Protein AF-A0A6J1X3I6-F1 (afdb_monomer_lite)

Sequence (163 aa):
MDNLKTSLDQYNNQLSMVNEALTTVQDHTERESLVALQSELQQLIQLTQESIDTAVPKDNATDKTIQNNNEKNDLDDEYALFMQEMAKTGVYDVDNREKPECSKENNQNESDSSDIEDELATLLGMKCAVYHTHKWGGQPSLHNAMVSAVIPRQDDDQFKDLQ

Secondary structure (DSSP, 8-state):
-HHHHHHHHHHHHHHHHHHHHHHH---HHHHHHHHHHHHHHHHHHHHHHHHHHHHS-----------------HHHHHHHHHHHHHHHTTS--TT--S-----------S-TTSHHHHHHHHTTT-EEEEEE--TT----EEEEEE----PPPPTT---GGG-

Foldseek 3Di:
DVVLVVVLVVLVVVLVVLVVCLVVDPDPVVNVVSVVVNVVSVVVSVVSVVVVVVPDPPDDPDDDDDDDDDCPPVVVVVVVVVVVVCCVVVVDPPVPPDDDPPDPDDDDDDDPQVPVVVVVVVQAQPKDWDFDADPVGDDTDIDIDGHHDDDDDDPPPPVPVPD

pLDDT: mean 77.89, std 19.1, range [37.66, 97.81]

Structure (mmCIF, N/CA/C/O backbone):
data_AF-A0A6J1X3I6-F1
#
_entry.id   AF-A0A6J1X3I6-F1
#
loop_
_atom_site.group_PDB
_atom_site.id
_atom_site.type_symbol
_atom_site.label_atom_id
_atom_site.label_alt_id
_atom_site.label_comp_id
_atom_site.label_asym_id
_atom_site.label_entity_id
_atom_site.label_seq_id
_atom_site.pdbx_PDB_ins_code
_atom_site.Cartn_x
_atom_site.Cartn_y
_atom_site.Cartn_z
_atom_site.occupancy
_atom_site.B_iso_or_equiv
_atom_site.auth_seq_id
_atom_site.auth_comp_id
_atom_site.auth_asym_id
_atom_site.auth_atom_id
_atom_site.pdbx_PDB_model_num
ATOM 1 N N . MET A 1 1 ? 3.933 -13.967 14.947 1.00 62.91 1 MET A N 1
ATOM 2 C CA . MET A 1 1 ? 2.509 -14.365 14.899 1.00 62.91 1 MET A CA 1
ATOM 3 C C . MET A 1 1 ? 1.858 -14.298 16.273 1.00 62.91 1 MET A C 1
ATOM 5 O O . MET A 1 1 ? 0.885 -13.573 16.411 1.00 62.91 1 MET A O 1
ATOM 9 N N . ASP A 1 2 ? 2.408 -14.960 17.297 1.00 73.06 2 ASP A N 1
ATOM 10 C CA . ASP A 1 2 ? 1.793 -14.982 18.642 1.00 73.06 2 ASP A CA 1
ATOM 11 C C . ASP A 1 2 ? 1.712 -13.599 19.301 1.00 73.06 2 ASP A C 1
ATOM 13 O O . ASP A 1 2 ? 0.723 -13.266 19.949 1.00 73.06 2 ASP A O 1
ATOM 17 N N . ASN A 1 3 ? 2.716 -12.752 19.054 1.00 84.62 3 ASN A N 1
ATOM 18 C CA . ASN A 1 3 ? 2.718 -11.362 19.506 1.00 84.62 3 ASN A CA 1
ATOM 19 C C . ASN A 1 3 ? 1.542 -10.562 18.910 1.00 84.62 3 ASN A C 1
ATOM 21 O O . ASN A 1 3 ? 0.823 -9.903 19.647 1.00 84.62 3 ASN A O 1
ATOM 25 N N . LEU A 1 4 ? 1.273 -10.722 17.608 1.00 88.25 4 LEU A N 1
ATOM 26 C CA . LEU A 1 4 ? 0.219 -9.990 16.899 1.00 88.25 4 LEU A CA 1
ATOM 27 C C . LEU A 1 4 ? -1.188 -10.420 17.339 1.00 88.25 4 LEU A C 1
ATOM 29 O O . LEU A 1 4 ? -2.059 -9.577 17.520 1.00 88.25 4 LEU A O 1
ATOM 33 N N . LYS A 1 5 ? -1.391 -11.721 17.591 1.00 90.44 5 LYS A N 1
ATOM 34 C CA . LYS A 1 5 ? -2.637 -12.236 18.187 1.00 90.44 5 LYS A CA 1
ATOM 35 C C . LYS A 1 5 ? -2.854 -11.696 19.600 1.00 90.44 5 LYS A C 1
ATOM 37 O O . LYS A 1 5 ? -3.946 -11.256 19.928 1.00 90.44 5 LYS A O 1
ATOM 42 N N . THR A 1 6 ? -1.794 -11.656 20.407 1.00 92.38 6 THR A N 1
ATOM 43 C CA . THR A 1 6 ? -1.865 -11.108 21.769 1.00 92.38 6 THR A CA 1
ATOM 44 C C . THR A 1 6 ? -2.194 -9.611 21.744 1.00 92.38 6 THR A C 1
ATOM 46 O O . THR A 1 6 ? -2.998 -9.139 22.544 1.00 92.38 6 THR A O 1
ATOM 49 N N . SER A 1 7 ? -1.611 -8.855 20.808 1.00 92.88 7 SER A N 1
ATOM 50 C CA . SER A 1 7 ? -1.941 -7.443 20.589 1.00 92.88 7 SER A CA 1
ATOM 51 C C . SER A 1 7 ? -3.393 -7.251 20.149 1.00 92.88 7 SER A C 1
ATOM 53 O O . SER A 1 7 ? -4.061 -6.358 20.662 1.00 92.88 7 SER A O 1
ATOM 55 N N . LEU A 1 8 ? -3.913 -8.116 19.271 1.00 95.38 8 LEU A N 1
ATOM 56 C CA . LEU A 1 8 ? -5.315 -8.086 18.846 1.00 95.38 8 LEU A CA 1
ATOM 57 C C . LEU A 1 8 ? -6.271 -8.247 20.039 1.00 95.38 8 LEU A C 1
ATOM 59 O O . LEU A 1 8 ? -7.229 -7.484 20.173 1.00 95.38 8 LEU A O 1
ATOM 63 N N . ASP A 1 9 ? -5.990 -9.187 20.941 1.00 95.06 9 ASP A N 1
ATOM 64 C CA . ASP A 1 9 ? -6.787 -9.380 22.158 1.00 95.06 9 ASP A CA 1
ATOM 65 C C . ASP A 1 9 ? -6.729 -8.146 23.074 1.00 95.06 9 ASP A C 1
ATOM 67 O O . ASP A 1 9 ? -7.740 -7.724 23.640 1.00 95.06 9 ASP A O 1
ATOM 71 N N . GLN A 1 10 ? -5.558 -7.515 23.199 1.00 96.38 10 GLN A N 1
ATOM 72 C CA . GLN A 1 10 ? -5.399 -6.281 23.975 1.00 96.38 10 GLN A CA 1
ATOM 73 C C . GLN A 1 10 ? -6.211 -5.122 23.388 1.00 96.38 10 GLN A C 1
ATOM 75 O O . GLN A 1 10 ? -6.888 -4.424 24.144 1.00 96.38 10 GLN A O 1
ATOM 80 N N . TYR A 1 11 ? -6.195 -4.932 22.067 1.00 97.69 11 TYR A N 1
ATOM 81 C CA . TYR A 1 11 ? -6.972 -3.876 21.413 1.00 97.69 11 TYR A CA 1
ATOM 82 C C . TYR A 1 11 ? -8.479 -4.095 21.560 1.00 97.69 11 TYR A C 1
ATOM 84 O O . TYR A 1 11 ? -9.207 -3.146 21.844 1.00 97.69 11 TYR A O 1
ATOM 92 N N . ASN A 1 12 ? -8.952 -5.340 21.462 1.00 96.12 12 ASN A N 1
ATOM 93 C CA . ASN A 1 12 ? -10.359 -5.667 21.711 1.00 96.12 12 ASN A CA 1
ATOM 94 C C . ASN A 1 12 ? -10.779 -5.356 23.158 1.00 96.12 12 ASN A C 1
ATOM 96 O O . ASN A 1 12 ? -11.849 -4.789 23.386 1.00 96.12 12 ASN A O 1
ATOM 100 N N . ASN A 1 13 ? -9.921 -5.662 24.136 1.00 97.19 13 ASN A N 1
ATOM 101 C CA . ASN A 1 13 ? -10.171 -5.303 25.534 1.00 97.19 13 ASN A CA 1
ATOM 102 C C . ASN A 1 13 ? -10.220 -3.779 25.732 1.00 97.19 13 ASN A C 1
ATOM 104 O O . ASN A 1 13 ? -11.132 -3.274 26.387 1.00 97.19 13 ASN A O 1
ATOM 108 N N . GLN A 1 14 ? -9.288 -3.035 25.129 1.00 97.25 14 GLN A N 1
ATOM 109 C CA . GLN A 1 14 ? -9.288 -1.568 25.170 1.00 97.25 14 GLN A CA 1
ATOM 110 C C . GLN A 1 14 ? -10.553 -0.984 24.532 1.00 97.25 14 GLN A C 1
ATOM 112 O O . GLN A 1 14 ? -11.167 -0.088 25.107 1.00 97.25 14 GLN A O 1
ATOM 117 N N . LEU A 1 15 ? -10.999 -1.530 23.397 1.00 97.50 15 LEU A N 1
ATOM 118 C CA . LEU A 1 15 ? -12.240 -1.117 22.743 1.00 97.50 15 LEU A CA 1
ATOM 119 C C . LEU A 1 15 ? -13.458 -1.343 23.650 1.00 97.50 15 LEU A C 1
ATOM 121 O O . LEU A 1 15 ? -14.331 -0.479 23.732 1.00 97.50 15 LEU A O 1
ATOM 125 N N . SER A 1 16 ? -13.506 -2.465 24.375 1.00 96.75 16 SER A N 1
ATOM 126 C CA . SER A 1 16 ? -14.559 -2.720 25.366 1.00 96.75 16 SER A CA 1
ATOM 127 C C . SER A 1 16 ? -14.561 -1.673 26.482 1.00 96.75 16 SER A C 1
ATOM 129 O O . SER A 1 16 ? -15.624 -1.168 26.836 1.00 96.75 16 SER A O 1
ATOM 131 N N . MET A 1 17 ? -13.387 -1.307 27.005 1.00 96.19 17 MET A N 1
ATOM 132 C CA . MET A 1 17 ? -13.267 -0.271 28.039 1.00 96.19 17 MET A CA 1
ATOM 133 C C . MET A 1 17 ? -13.716 1.106 27.533 1.00 96.19 17 MET A C 1
ATOM 135 O O . MET A 1 17 ? -14.407 1.828 28.248 1.00 96.19 17 MET A O 1
ATOM 139 N N . VAL A 1 18 ? -13.369 1.469 26.294 1.00 96.75 18 VAL A N 1
ATOM 140 C CA . VAL A 1 18 ? -13.808 2.731 25.673 1.00 96.75 18 VAL A CA 1
ATOM 141 C C . VAL A 1 18 ? -15.324 2.749 25.482 1.00 96.75 18 VAL A C 1
ATOM 143 O O . VAL A 1 18 ? -15.967 3.754 25.781 1.00 96.75 18 VAL A O 1
ATOM 146 N N . ASN A 1 19 ? -15.915 1.633 25.049 1.00 95.50 19 ASN A N 1
ATOM 147 C CA . ASN A 1 19 ? -17.368 1.511 24.929 1.00 95.50 19 ASN A CA 1
ATOM 148 C C . ASN A 1 19 ? -18.065 1.685 26.284 1.00 95.50 19 ASN A C 1
ATOM 150 O O . ASN A 1 19 ? -19.081 2.369 26.356 1.00 95.50 19 ASN A O 1
ATOM 154 N N . GLU A 1 20 ? -17.516 1.114 27.358 1.00 95.94 20 GLU A N 1
ATOM 155 C CA . GLU A 1 20 ? -18.043 1.298 28.712 1.00 95.94 20 GLU A CA 1
ATOM 156 C C . GLU A 1 20 ? -17.922 2.760 29.172 1.00 95.94 20 GLU A C 1
ATOM 158 O O . GLU A 1 20 ? -18.901 3.344 29.645 1.00 95.94 20 GLU A O 1
ATOM 163 N N . ALA A 1 21 ? -16.769 3.399 28.952 1.00 95.19 21 ALA A N 1
ATOM 164 C CA . ALA A 1 21 ? -16.562 4.815 29.262 1.00 95.19 21 ALA A CA 1
ATOM 165 C C . ALA A 1 21 ? -17.550 5.727 28.509 1.00 95.19 21 ALA A C 1
ATOM 167 O O . ALA A 1 21 ? -18.129 6.639 29.097 1.00 95.19 21 ALA A O 1
ATOM 168 N N . LEU A 1 22 ? -17.843 5.427 27.239 1.00 94.69 22 LEU A N 1
ATOM 169 C CA . LEU A 1 22 ? -18.837 6.153 26.440 1.00 94.69 22 LEU A CA 1
ATOM 170 C C . LEU A 1 22 ? -20.262 6.077 27.011 1.00 94.69 22 LEU A C 1
ATOM 172 O O . LEU A 1 22 ? -21.069 6.964 26.728 1.00 94.69 22 LEU A O 1
ATOM 176 N N . THR A 1 23 ? -20.590 5.051 27.804 1.00 93.56 23 THR A N 1
ATOM 177 C CA . THR A 1 23 ? -21.905 4.959 28.467 1.00 93.56 23 THR A CA 1
ATOM 178 C C . THR A 1 23 ? -22.009 5.808 29.730 1.00 93.56 23 THR A C 1
ATOM 180 O O . THR A 1 23 ? -23.115 6.183 30.118 1.00 93.56 23 THR A O 1
ATOM 183 N N . THR A 1 24 ? -20.880 6.110 30.375 1.00 93.44 24 THR A N 1
ATOM 184 C CA . THR A 1 24 ? -20.838 6.811 31.668 1.00 93.44 24 THR A CA 1
ATOM 185 C C . THR A 1 24 ? -20.458 8.285 31.539 1.00 93.44 24 THR A C 1
ATOM 187 O O . THR A 1 24 ? -20.821 9.083 32.406 1.00 93.44 24 THR A O 1
ATOM 190 N N . VAL A 1 25 ? -19.777 8.665 30.454 1.00 93.62 25 VAL A N 1
ATOM 191 C CA . VAL A 1 25 ? -19.324 10.037 30.217 1.00 93.62 25 VAL A CA 1
ATOM 192 C C . VAL A 1 25 ? -20.500 10.993 29.984 1.00 93.62 25 VAL A C 1
ATOM 194 O O . VAL A 1 25 ? -21.409 10.731 29.192 1.00 93.62 25 VAL A O 1
ATOM 197 N N . GLN A 1 26 ? -20.483 12.127 30.684 1.00 91.06 26 GLN A N 1
ATOM 198 C CA . GLN A 1 26 ? -21.482 13.194 30.536 1.00 91.06 26 GLN A CA 1
ATOM 199 C C . GLN A 1 26 ? -20.932 14.408 29.783 1.00 91.06 26 GLN A C 1
ATOM 201 O O . GLN A 1 26 ? -21.714 15.154 29.193 1.00 91.06 26 GLN A O 1
ATOM 206 N N . ASP A 1 27 ? -19.609 14.604 29.787 1.00 95.25 27 ASP A N 1
ATOM 207 C CA . ASP A 1 27 ? -18.975 15.698 29.058 1.00 95.25 27 ASP A CA 1
ATOM 208 C C . ASP A 1 27 ? -18.978 15.440 27.547 1.00 95.25 27 ASP A C 1
ATOM 210 O O . ASP A 1 27 ? -18.663 14.347 27.071 1.00 95.25 27 ASP A O 1
ATOM 214 N N . HIS A 1 28 ? -19.346 16.465 26.780 1.00 91.62 28 HIS A N 1
ATOM 215 C CA . HIS A 1 28 ? -19.488 16.348 25.333 1.00 91.62 28 HIS A CA 1
ATOM 216 C C . HIS A 1 28 ? -18.131 16.250 24.627 1.00 91.62 28 HIS A C 1
ATOM 218 O O . HIS A 1 28 ? -17.981 15.439 23.717 1.00 91.62 28 HIS A O 1
ATOM 224 N N .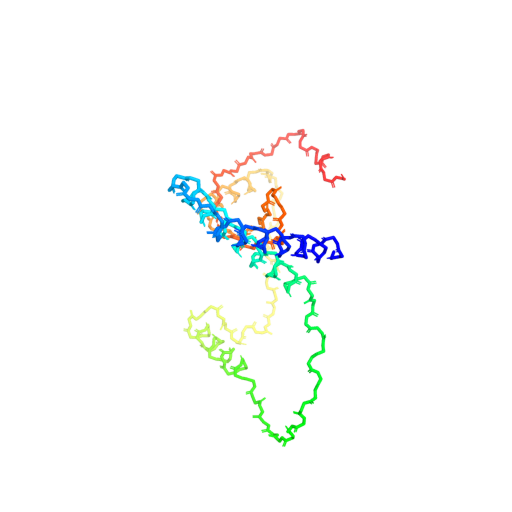 THR A 1 29 ? -17.141 17.018 25.082 1.00 93.31 29 THR A N 1
ATOM 225 C CA . THR A 1 29 ? -15.798 17.063 24.481 1.00 93.31 29 THR A CA 1
ATOM 226 C C . THR A 1 29 ? -15.044 15.758 24.729 1.00 93.31 29 THR A C 1
ATOM 228 O O . THR A 1 29 ? -14.425 15.188 23.826 1.00 93.31 29 THR A O 1
ATOM 231 N N . GLU A 1 30 ? -15.131 15.245 25.956 1.00 93.25 30 GLU A N 1
ATOM 232 C CA . GLU A 1 30 ? -14.592 13.938 26.321 1.00 93.25 30 GLU A CA 1
ATOM 233 C C . GLU A 1 30 ? -15.274 12.820 25.523 1.00 93.25 30 GLU A C 1
ATOM 235 O O . GLU A 1 30 ? -14.600 11.938 24.991 1.00 93.25 30 GLU A O 1
ATOM 240 N N . ARG A 1 31 ? -16.599 12.894 25.340 1.00 95.00 31 ARG A N 1
ATOM 241 C CA . ARG A 1 31 ? -17.337 11.939 24.507 1.00 95.00 31 ARG A CA 1
ATOM 242 C C . ARG A 1 31 ? -16.875 11.946 23.053 1.00 95.00 31 ARG A C 1
ATOM 244 O O . ARG A 1 31 ? -16.701 10.872 22.488 1.00 95.00 31 ARG A O 1
ATOM 251 N N . GLU A 1 32 ? -16.678 13.112 22.442 1.00 96.19 32 GLU A N 1
ATOM 252 C CA . GLU A 1 32 ? -16.155 13.207 21.070 1.00 96.19 32 GLU A CA 1
ATOM 253 C C . GLU A 1 32 ? -14.761 12.584 20.957 1.00 96.19 32 GLU A C 1
ATOM 255 O O . GLU A 1 32 ? -14.498 11.813 20.034 1.00 96.19 32 GLU A O 1
ATOM 260 N N . SER A 1 33 ? -13.904 12.842 21.946 1.00 95.81 33 SER A N 1
ATOM 261 C CA . SER A 1 33 ? -12.558 12.265 22.018 1.00 95.81 33 SER A CA 1
ATOM 262 C C . SER A 1 33 ? -12.603 10.736 22.141 1.00 95.81 33 SER A C 1
ATOM 264 O O . SER A 1 33 ? -11.852 10.033 21.468 1.00 95.81 33 SER A O 1
ATOM 266 N N . LEU A 1 34 ? -13.524 10.202 22.949 1.00 96.62 34 LEU A N 1
ATOM 267 C CA . LEU A 1 34 ? -13.735 8.760 23.096 1.00 96.62 34 LEU A CA 1
ATOM 268 C C . LEU A 1 34 ? -14.323 8.113 21.832 1.00 96.62 34 LEU A C 1
ATOM 270 O O . LEU A 1 34 ? -13.961 6.984 21.513 1.00 96.62 34 LEU A O 1
ATOM 274 N N . VAL A 1 35 ? -15.191 8.809 21.090 1.00 96.94 35 VAL A N 1
ATOM 275 C CA . VAL A 1 35 ? -15.702 8.333 19.790 1.00 96.94 35 VAL A CA 1
ATOM 276 C C . VAL A 1 35 ? -14.581 8.283 18.750 1.00 96.94 35 VAL A C 1
ATOM 278 O O . VAL A 1 35 ? -14.482 7.307 18.005 1.00 96.94 35 VAL A O 1
ATOM 281 N N . ALA A 1 36 ? -13.705 9.291 18.717 1.00 97.19 36 ALA A N 1
ATOM 282 C CA . ALA A 1 36 ? -12.526 9.269 17.853 1.00 97.19 36 ALA A CA 1
ATOM 283 C C . ALA A 1 36 ? -11.614 8.081 18.198 1.00 97.19 36 ALA A C 1
ATOM 285 O O . ALA A 1 36 ? -11.291 7.277 17.323 1.00 97.19 36 ALA A O 1
ATOM 286 N N . LEU A 1 37 ? -11.308 7.894 19.487 1.00 97.12 37 LEU A N 1
ATOM 287 C CA . LEU A 1 37 ? -10.503 6.771 19.970 1.00 97.12 37 LEU A CA 1
ATOM 288 C C . LEU A 1 37 ? -11.135 5.406 19.641 1.00 97.12 37 LEU A C 1
ATOM 290 O O . LEU A 1 37 ? -10.432 4.468 19.273 1.00 97.12 37 LEU A O 1
ATOM 294 N N . GLN A 1 38 ? -12.462 5.285 19.736 1.00 97.56 38 GLN A N 1
ATOM 295 C CA . GLN A 1 38 ? -13.197 4.080 19.344 1.00 97.56 38 GLN A CA 1
ATOM 296 C C . GLN A 1 38 ? -12.984 3.757 17.858 1.00 97.56 38 GLN A C 1
ATOM 298 O O . GLN A 1 38 ? -12.693 2.610 17.517 1.00 97.56 38 GLN A O 1
ATOM 303 N N . SER A 1 39 ? -13.106 4.760 16.982 1.00 97.69 39 SER A N 1
ATOM 304 C CA . SER A 1 39 ? -12.897 4.599 15.539 1.00 97.69 39 SER A CA 1
ATOM 305 C C . SER A 1 39 ? -11.454 4.203 15.216 1.00 97.69 39 SE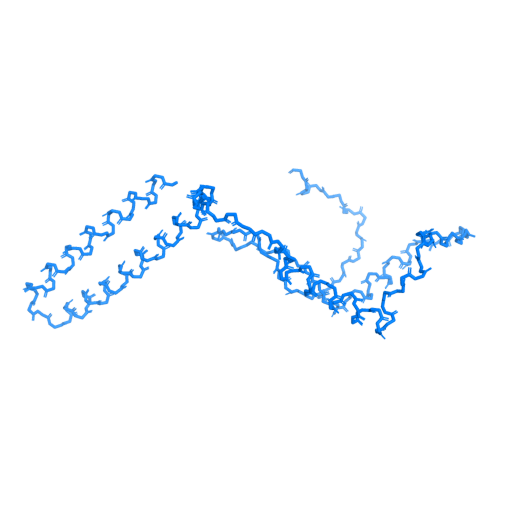R A C 1
ATOM 307 O O . SER A 1 39 ? -11.228 3.320 14.388 1.00 97.69 39 SER A O 1
ATOM 309 N N . GLU A 1 40 ? -10.477 4.828 15.874 1.00 97.81 40 GLU A N 1
ATOM 310 C CA . GLU A 1 40 ? -9.056 4.504 15.709 1.00 97.81 40 GLU A CA 1
ATOM 311 C C . GLU A 1 40 ? -8.754 3.063 16.146 1.00 97.81 40 GLU A C 1
ATOM 313 O O . GLU A 1 40 ? -8.093 2.319 15.420 1.00 97.81 40 GLU A O 1
ATOM 318 N N . LEU A 1 41 ? -9.295 2.628 17.291 1.00 97.81 41 LEU A N 1
ATOM 319 C CA . LEU A 1 41 ? -9.148 1.253 17.776 1.00 97.81 41 LEU A CA 1
ATOM 320 C C . LEU A 1 41 ? -9.791 0.234 16.830 1.00 97.81 41 LEU A C 1
ATOM 322 O O . LEU A 1 41 ? -9.194 -0.810 16.570 1.00 97.81 41 LEU A O 1
ATOM 326 N N . GLN A 1 42 ? -10.973 0.525 16.281 1.00 97.25 42 GLN A N 1
ATOM 327 C CA . GLN A 1 42 ? -11.623 -0.347 15.296 1.00 97.25 42 GLN A CA 1
ATOM 328 C C . GLN A 1 42 ? -10.774 -0.507 14.032 1.00 97.25 42 GLN A C 1
ATOM 330 O O . GLN A 1 42 ? -10.581 -1.629 13.558 1.00 97.25 42 GLN A O 1
ATOM 335 N N . GLN A 1 43 ? -10.219 0.593 13.520 1.00 97.25 43 GLN A N 1
ATOM 336 C CA . GLN A 1 43 ? -9.335 0.555 12.359 1.00 97.25 43 GLN A CA 1
ATOM 337 C C . GLN A 1 43 ? -8.050 -0.231 12.654 1.00 97.25 43 GLN A C 1
ATOM 339 O O . GLN A 1 43 ? -7.618 -1.044 11.836 1.00 97.25 43 GLN A O 1
ATOM 344 N N . LEU A 1 44 ? -7.456 -0.041 13.835 1.00 97.19 44 LEU A N 1
ATOM 345 C CA . LEU A 1 44 ? -6.255 -0.763 14.246 1.00 97.19 44 LEU A CA 1
ATOM 346 C C . LEU A 1 44 ? -6.502 -2.274 14.363 1.00 97.19 44 LEU A C 1
ATOM 348 O O . LEU A 1 44 ? -5.682 -3.067 13.895 1.00 97.19 44 LEU A O 1
ATOM 352 N N . ILE A 1 45 ? -7.636 -2.679 14.942 1.00 97.00 45 ILE A N 1
ATOM 353 C CA . ILE A 1 45 ? -8.052 -4.087 15.034 1.00 97.00 45 ILE A CA 1
ATOM 354 C C . ILE A 1 45 ? -8.189 -4.689 13.635 1.00 97.00 45 ILE A C 1
ATOM 356 O O . ILE A 1 45 ? -7.646 -5.765 13.385 1.00 97.00 45 ILE A O 1
ATOM 360 N N . GLN A 1 46 ? -8.851 -3.983 12.715 1.00 96.38 46 GLN A N 1
ATOM 361 C CA . GLN A 1 46 ? -9.017 -4.440 11.338 1.00 96.38 46 GLN A CA 1
ATOM 362 C C . GLN A 1 46 ? -7.664 -4.662 10.644 1.00 96.38 46 GLN A C 1
ATOM 364 O O . GLN A 1 46 ? -7.409 -5.750 10.133 1.00 96.38 46 GLN A O 1
ATOM 369 N N . LEU A 1 47 ? -6.768 -3.672 10.682 1.00 95.06 47 LEU A N 1
ATOM 370 C CA . LEU A 1 47 ? -5.440 -3.772 10.061 1.00 95.06 47 LEU A CA 1
ATOM 371 C C . LEU A 1 47 ? -4.599 -4.906 10.662 1.00 95.06 47 LEU A C 1
ATOM 373 O O . LEU A 1 47 ? -3.860 -5.601 9.959 1.00 95.06 47 LEU A O 1
ATOM 377 N N . THR A 1 48 ? -4.718 -5.107 11.974 1.00 94.00 48 THR A N 1
ATOM 378 C CA . THR A 1 48 ? -4.027 -6.185 12.687 1.00 94.00 48 THR A CA 1
ATOM 379 C C . THR A 1 48 ? -4.552 -7.553 12.247 1.00 94.00 48 THR A C 1
ATOM 381 O O . THR A 1 48 ? -3.755 -8.460 12.013 1.00 94.00 48 THR A O 1
ATOM 384 N N . GLN A 1 49 ? -5.869 -7.698 12.073 1.00 93.12 49 GLN A N 1
ATOM 385 C CA . GLN A 1 49 ? -6.487 -8.927 11.574 1.00 93.12 49 GLN A CA 1
ATOM 386 C C . GLN A 1 49 ? -6.047 -9.238 10.137 1.00 93.12 49 GLN A C 1
ATOM 388 O O . GLN A 1 49 ? -5.587 -10.344 9.866 1.00 93.12 49 GLN A O 1
ATOM 393 N N . GLU A 1 50 ? -6.089 -8.247 9.243 1.00 92.44 50 GLU A N 1
ATOM 394 C CA . GLU A 1 50 ? -5.627 -8.390 7.855 1.00 92.44 50 GLU A CA 1
ATOM 395 C C . GLU A 1 50 ? -4.143 -8.805 7.791 1.00 92.44 50 GLU A C 1
ATOM 397 O O . GLU A 1 50 ? -3.742 -9.652 6.986 1.00 92.44 50 GLU A O 1
ATOM 402 N N . SER A 1 51 ? -3.319 -8.269 8.695 1.00 90.19 51 SER A N 1
ATOM 403 C CA . SER A 1 51 ? -1.902 -8.633 8.818 1.00 90.19 51 SER A CA 1
ATOM 404 C C . SER A 1 51 ? -1.692 -10.076 9.299 1.00 90.19 51 SER A C 1
ATOM 406 O O . SER A 1 51 ? -0.724 -10.723 8.905 1.00 90.19 51 SER A O 1
ATOM 408 N N . ILE A 1 52 ? -2.582 -10.603 10.147 1.00 89.69 52 ILE A N 1
ATOM 409 C CA . ILE A 1 52 ? -2.548 -12.013 10.566 1.00 89.69 52 ILE A CA 1
ATOM 410 C C . ILE A 1 52 ? -2.976 -12.913 9.404 1.00 89.69 52 ILE A C 1
ATOM 412 O O . ILE A 1 52 ? -2.300 -13.903 9.126 1.00 89.69 52 ILE A O 1
ATOM 416 N N . ASP A 1 53 ? -4.063 -12.562 8.717 1.00 86.50 53 ASP A N 1
ATOM 417 C CA . ASP A 1 53 ? -4.653 -13.371 7.646 1.00 86.50 53 ASP A CA 1
ATOM 418 C C . ASP A 1 53 ? -3.716 -13.501 6.437 1.00 86.50 53 ASP A C 1
ATOM 420 O O . ASP A 1 53 ? -3.609 -14.572 5.842 1.00 86.50 53 ASP A O 1
ATOM 424 N N . THR A 1 54 ? -2.984 -12.437 6.102 1.00 84.56 54 THR A N 1
ATOM 425 C CA . THR A 1 54 ? -1.967 -12.452 5.033 1.00 84.56 54 THR A CA 1
ATOM 426 C C . THR A 1 54 ? -0.702 -13.224 5.412 1.00 84.56 54 THR A C 1
ATOM 428 O O . THR A 1 54 ? -0.003 -13.729 4.535 1.00 84.56 54 THR A O 1
ATOM 431 N N . ALA A 1 55 ? -0.407 -13.351 6.707 1.00 75.88 55 ALA A N 1
ATOM 432 C CA . ALA A 1 55 ? 0.760 -14.071 7.204 1.00 75.88 55 ALA A CA 1
ATOM 433 C C . ALA A 1 55 ? 0.525 -15.586 7.376 1.00 75.88 55 ALA A C 1
ATOM 435 O O . ALA A 1 55 ? 1.493 -16.324 7.576 1.00 75.88 55 ALA A O 1
ATOM 436 N N . VAL A 1 56 ? -0.723 -16.073 7.309 1.00 69.00 56 VAL A N 1
ATOM 437 C CA . VAL A 1 56 ? -1.029 -17.513 7.281 1.00 69.00 56 VAL A CA 1
ATOM 438 C C . VAL A 1 56 ? -1.065 -17.981 5.818 1.00 69.00 56 VAL A C 1
ATOM 440 O O . VAL A 1 56 ? -2.001 -17.630 5.098 1.00 69.00 56 VAL A O 1
ATOM 443 N N . PRO A 1 57 ? -0.093 -18.782 5.341 1.00 56.78 57 PRO A N 1
ATOM 444 C CA . PRO A 1 57 ? -0.189 -19.377 4.013 1.00 56.78 57 PRO A CA 1
ATOM 445 C C . PRO A 1 57 ? -1.438 -20.266 3.945 1.00 56.78 57 PRO A C 1
ATOM 447 O O . PRO A 1 57 ? -1.639 -21.135 4.795 1.00 56.78 57 PRO A O 1
ATOM 450 N N . LYS A 1 58 ? -2.294 -20.033 2.941 1.00 58.12 58 LYS A N 1
ATOM 451 C CA . LYS A 1 58 ? -3.445 -20.885 2.605 1.00 58.12 58 LYS A CA 1
ATOM 452 C C . LYS A 1 58 ? -2.968 -22.219 2.018 1.00 58.12 58 LYS A C 1
ATOM 454 O O . LYS A 1 58 ? -3.229 -22.515 0.860 1.00 58.12 58 LYS A O 1
ATOM 459 N N . ASP A 1 59 ? -2.308 -23.033 2.825 1.00 51.25 59 ASP A N 1
ATOM 460 C CA . ASP A 1 59 ? -2.241 -24.469 2.590 1.00 51.25 59 ASP A CA 1
ATOM 461 C C . ASP A 1 59 ? -3.378 -25.104 3.397 1.00 51.25 59 ASP A C 1
ATOM 463 O O . ASP A 1 59 ? -3.519 -24.822 4.587 1.00 51.25 59 ASP A O 1
ATOM 467 N N . ASN A 1 60 ? -4.175 -25.963 2.754 1.00 47.34 60 ASN A N 1
ATOM 468 C CA . ASN A 1 60 ? -5.377 -26.660 3.256 1.00 47.34 60 ASN A CA 1
ATOM 469 C C . ASN A 1 60 ? -6.737 -26.003 2.940 1.00 47.34 60 ASN A C 1
ATOM 471 O O . ASN A 1 60 ? -7.516 -25.667 3.829 1.00 47.34 60 ASN A O 1
ATOM 475 N N . ALA A 1 61 ? -7.090 -25.961 1.654 1.00 44.31 61 ALA A N 1
ATOM 476 C CA . ALA A 1 61 ? -8.463 -26.253 1.240 1.00 44.31 61 ALA A CA 1
ATOM 477 C C . ALA A 1 61 ? -8.483 -27.641 0.579 1.00 44.31 61 ALA A C 1
ATOM 479 O O . ALA A 1 61 ? -8.461 -27.774 -0.641 1.00 44.31 61 ALA A O 1
ATOM 480 N N . THR A 1 62 ? -8.452 -28.690 1.400 1.00 48.66 62 THR A N 1
ATOM 481 C CA . THR A 1 62 ? -8.724 -30.057 0.963 1.00 48.66 62 THR A CA 1
ATOM 482 C C . THR A 1 62 ? -10.231 -30.299 0.889 1.00 48.66 62 THR A C 1
ATOM 484 O O . THR A 1 62 ? -10.967 -30.115 1.853 1.00 48.66 62 THR A O 1
ATOM 487 N N . ASP A 1 63 ? -10.629 -30.783 -0.284 1.00 46.00 63 ASP A N 1
ATOM 488 C CA . ASP A 1 63 ? -11.656 -31.800 -0.498 1.00 46.00 63 ASP A CA 1
ATOM 489 C C . ASP A 1 63 ? -13.132 -31.404 -0.293 1.00 46.00 63 ASP A C 1
ATOM 491 O O . ASP A 1 63 ? -13.774 -31.673 0.724 1.00 46.00 63 ASP A O 1
ATOM 495 N N . LYS A 1 64 ? -13.725 -30.879 -1.371 1.00 44.78 64 LYS A N 1
ATOM 496 C CA . LYS A 1 64 ? -15.029 -31.385 -1.810 1.00 44.78 64 LYS A CA 1
ATOM 497 C C . LYS A 1 64 ? -14.940 -31.850 -3.252 1.00 44.78 64 LYS A C 1
ATOM 499 O O . LYS A 1 64 ? -15.016 -31.080 -4.201 1.00 44.78 64 LYS A O 1
ATOM 504 N N . THR A 1 65 ? -14.798 -33.159 -3.350 1.00 45.91 65 THR A N 1
ATOM 505 C CA . THR A 1 65 ? -15.066 -34.029 -4.483 1.00 45.91 65 THR A CA 1
ATOM 506 C C . THR A 1 65 ? -16.262 -33.559 -5.330 1.00 45.91 65 THR A C 1
ATOM 508 O O . THR A 1 65 ? -17.412 -33.739 -4.935 1.00 45.91 65 THR A O 1
ATOM 511 N N . ILE A 1 66 ? -16.004 -33.044 -6.534 1.00 43.62 66 ILE A N 1
ATOM 512 C CA . ILE A 1 66 ? -16.856 -33.291 -7.705 1.00 43.62 66 ILE A CA 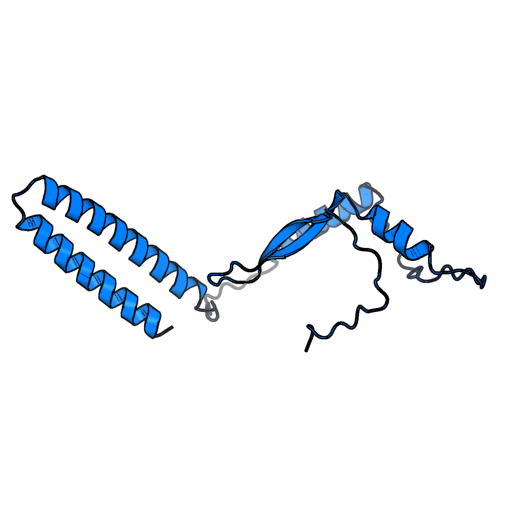1
ATOM 513 C C . ILE A 1 66 ? -15.924 -33.677 -8.852 1.00 43.62 66 ILE A C 1
ATOM 515 O O . ILE A 1 66 ? -15.256 -32.850 -9.462 1.00 43.62 66 ILE A O 1
ATOM 519 N N . GLN A 1 67 ? -15.871 -34.979 -9.121 1.00 47.38 67 GLN A N 1
ATOM 520 C CA . GLN A 1 67 ? -15.411 -35.497 -10.399 1.00 47.38 67 GLN A CA 1
ATOM 521 C C . GLN A 1 67 ? -16.369 -35.006 -11.490 1.00 47.38 67 GLN A C 1
ATOM 523 O O . GLN A 1 67 ? -17.562 -35.301 -11.415 1.00 47.38 67 GLN A O 1
ATOM 528 N N . ASN A 1 68 ? -15.861 -34.299 -12.501 1.00 37.66 68 ASN A N 1
ATOM 529 C CA . ASN A 1 68 ? -15.961 -34.710 -13.908 1.00 37.66 68 ASN A CA 1
ATOM 530 C C . ASN A 1 68 ? -15.428 -33.626 -14.862 1.00 37.66 68 ASN A C 1
ATOM 532 O O . ASN A 1 68 ? -16.049 -32.589 -15.036 1.00 37.66 68 ASN A O 1
ATOM 536 N N . ASN A 1 69 ? -14.356 -34.005 -15.563 1.00 44.78 69 ASN A N 1
ATOM 537 C CA . ASN A 1 69 ? -14.088 -33.778 -16.986 1.00 44.78 69 ASN A CA 1
ATOM 538 C C . ASN A 1 69 ? -13.963 -32.342 -17.530 1.00 44.78 69 ASN A C 1
ATOM 540 O O . ASN A 1 69 ? -14.945 -31.628 -17.691 1.00 44.78 69 ASN A O 1
ATOM 544 N N . ASN A 1 70 ? -12.761 -32.067 -18.054 1.00 46.28 70 ASN A N 1
ATOM 545 C CA . ASN A 1 70 ? -12.438 -31.013 -19.023 1.00 46.28 70 ASN A CA 1
ATOM 546 C C . ASN A 1 70 ? -12.549 -29.567 -18.527 1.00 46.28 70 ASN A C 1
ATOM 548 O O . ASN A 1 70 ? -13.135 -28.726 -19.204 1.00 46.28 70 ASN A O 1
ATOM 552 N N . GLU A 1 71 ? -11.864 -29.237 -17.439 1.00 53.12 71 GLU A N 1
ATOM 553 C CA . GLU A 1 71 ? -11.360 -27.871 -17.292 1.00 53.12 71 GLU A CA 1
ATOM 554 C C . GLU A 1 71 ? -10.137 -27.736 -18.209 1.00 53.12 71 GLU A C 1
ATOM 556 O O . GLU A 1 71 ? -8.998 -27.984 -17.822 1.00 53.12 71 GLU A O 1
ATOM 561 N N . LYS A 1 72 ? -10.386 -27.399 -19.482 1.00 56.78 72 LYS A N 1
ATOM 562 C CA . LYS A 1 72 ? -9.451 -26.507 -20.171 1.00 56.78 72 LYS A CA 1
ATOM 563 C C . LYS A 1 72 ? -9.403 -25.282 -19.278 1.00 56.78 72 LYS A C 1
ATOM 565 O O . LYS A 1 72 ? -10.441 -24.657 -19.083 1.00 56.78 72 LYS A O 1
ATOM 570 N N . ASN A 1 73 ? -8.270 -25.064 -18.623 1.00 63.44 73 ASN A N 1
ATOM 571 C CA . ASN A 1 73 ? -8.146 -23.972 -17.678 1.00 63.44 73 ASN A CA 1
ATOM 572 C C . ASN A 1 73 ? -8.507 -22.694 -18.438 1.00 63.44 73 ASN A C 1
ATOM 574 O O . ASN A 1 73 ? -7.965 -22.484 -19.520 1.00 63.44 73 ASN A O 1
ATOM 578 N N . ASP A 1 74 ? -9.381 -21.843 -17.903 1.00 69.50 74 ASP A N 1
ATOM 579 C CA . ASP A 1 74 ? -9.678 -20.535 -18.517 1.00 69.50 74 ASP A CA 1
ATOM 580 C C . ASP A 1 74 ? -8.374 -19.764 -18.835 1.00 69.50 74 ASP A C 1
ATOM 582 O O . ASP A 1 74 ? -8.272 -19.045 -19.826 1.00 69.50 74 ASP A O 1
ATOM 586 N N . LEU A 1 75 ? -7.321 -20.022 -18.048 1.00 73.69 75 LEU A N 1
ATOM 587 C CA . LEU A 1 75 ? -5.953 -19.552 -18.265 1.00 73.69 75 LEU A CA 1
ATOM 588 C C . LEU A 1 75 ? -5.295 -20.056 -19.560 1.00 73.69 75 LEU A C 1
ATOM 590 O O . LEU A 1 75 ? -4.556 -19.303 -20.189 1.00 73.69 75 LEU A O 1
ATOM 594 N N . ASP A 1 76 ? -5.531 -21.305 -19.963 1.00 83.38 76 ASP A N 1
ATOM 595 C CA . ASP A 1 76 ? -4.979 -21.868 -21.200 1.00 83.38 76 ASP A CA 1
ATOM 596 C C . ASP A 1 76 ? -5.629 -21.216 -22.432 1.00 83.38 76 ASP A C 1
ATOM 598 O O . ASP A 1 76 ? -4.952 -20.964 -23.433 1.00 83.38 76 ASP A O 1
ATOM 602 N N . ASP A 1 77 ? -6.922 -20.886 -22.343 1.00 82.62 77 ASP A N 1
ATOM 603 C CA . ASP A 1 77 ? -7.662 -20.198 -23.403 1.00 82.62 77 ASP A CA 1
ATOM 604 C C . ASP A 1 77 ? -7.251 -18.713 -23.507 1.00 82.62 77 ASP A C 1
ATOM 606 O O . ASP A 1 77 ? -7.026 -18.209 -24.614 1.00 82.62 77 ASP A O 1
ATOM 610 N N . GLU A 1 78 ? -7.060 -18.016 -22.379 1.00 84.38 78 GLU A N 1
ATOM 611 C CA . GLU A 1 78 ? -6.511 -16.649 -22.355 1.00 84.38 78 GLU A CA 1
ATOM 612 C C . GLU A 1 78 ? -5.071 -16.599 -22.885 1.00 84.38 78 GLU A C 1
ATOM 614 O O . GLU A 1 78 ? -4.724 -15.729 -23.693 1.00 84.38 78 GLU A O 1
ATOM 619 N N . TYR A 1 79 ? -4.236 -17.567 -22.492 1.00 85.81 79 TYR A N 1
ATOM 620 C CA . TYR A 1 79 ? -2.867 -17.693 -22.985 1.00 85.81 79 TYR A CA 1
ATOM 621 C C . TYR A 1 79 ? -2.833 -17.938 -24.498 1.00 85.81 79 TYR A C 1
ATOM 623 O O . TYR A 1 79 ? -2.036 -17.323 -25.211 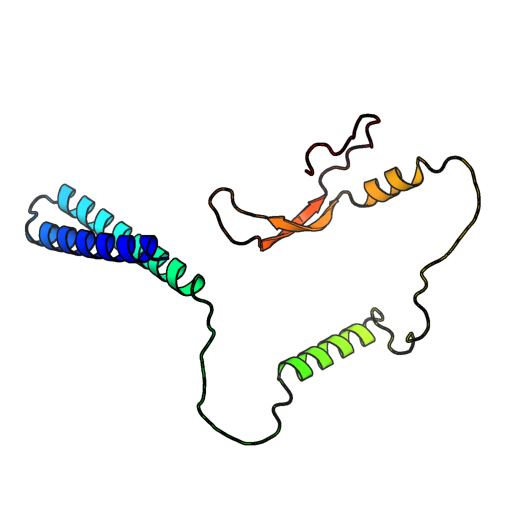1.00 85.81 79 TYR A O 1
ATOM 631 N N . ALA A 1 80 ? -3.729 -18.780 -25.020 1.00 88.19 80 ALA A N 1
ATOM 632 C CA . ALA A 1 80 ? -3.846 -19.012 -26.455 1.00 88.19 80 ALA A CA 1
ATOM 633 C C . ALA A 1 80 ? -4.238 -17.735 -27.219 1.00 88.19 80 ALA A C 1
ATOM 635 O O . ALA A 1 80 ? -3.654 -17.451 -28.271 1.00 88.19 80 ALA A O 1
ATOM 636 N N . LEU A 1 81 ? -5.171 -16.939 -26.683 1.00 87.38 81 LEU A N 1
ATOM 637 C CA . LEU A 1 81 ? -5.551 -15.648 -27.266 1.00 87.38 81 LEU A CA 1
ATOM 638 C C . LEU A 1 81 ? -4.370 -14.670 -27.303 1.00 87.38 81 LEU A C 1
ATOM 640 O O . LEU A 1 81 ? -4.116 -14.046 -28.336 1.00 87.38 81 LEU A O 1
ATOM 644 N N . PHE A 1 82 ? -3.622 -14.577 -26.203 1.00 86.62 82 PHE A N 1
ATOM 645 C CA . PHE A 1 82 ? -2.445 -13.718 -26.098 1.00 86.62 82 PHE A CA 1
ATOM 646 C C . PHE A 1 82 ? -1.361 -14.100 -27.114 1.00 86.62 82 PHE A C 1
ATOM 648 O O . PHE A 1 82 ? -0.858 -13.248 -27.850 1.00 86.62 82 PHE A O 1
ATOM 655 N N . MET A 1 83 ? -1.040 -15.394 -27.219 1.00 87.25 83 MET A N 1
ATOM 656 C CA . MET A 1 83 ? -0.061 -15.891 -28.190 1.00 87.25 83 MET A CA 1
ATOM 657 C C . MET A 1 83 ? -0.511 -15.642 -29.635 1.00 87.25 83 MET A C 1
ATOM 659 O O . MET A 1 83 ? 0.308 -15.318 -30.497 1.00 87.25 83 MET A O 1
ATOM 663 N N . GLN A 1 84 ? -1.815 -15.734 -29.907 1.00 85.56 84 GLN A N 1
ATOM 664 C CA . GLN A 1 84 ? -2.379 -15.422 -31.217 1.00 85.56 84 GLN A CA 1
ATOM 665 C C . GLN A 1 84 ? -2.244 -13.930 -31.569 1.00 85.56 84 GLN A C 1
ATOM 667 O O . GLN A 1 84 ? -1.968 -13.594 -32.722 1.00 85.56 84 GLN A O 1
ATOM 672 N N . GLU A 1 85 ? -2.458 -13.026 -30.614 1.00 83.44 85 GLU A N 1
ATOM 673 C CA . GLU A 1 85 ? -2.307 -11.583 -30.824 1.00 83.44 85 GLU A CA 1
ATOM 674 C C . GLU A 1 85 ? -0.837 -11.187 -31.022 1.00 83.44 85 GLU A C 1
ATOM 676 O O . GLU A 1 85 ? -0.513 -10.442 -31.951 1.00 83.44 85 GLU A O 1
ATOM 681 N N . MET A 1 86 ? 0.076 -11.778 -30.249 1.00 84.00 86 MET A N 1
ATOM 682 C CA . MET A 1 86 ? 1.521 -11.589 -30.420 1.00 84.00 86 MET A CA 1
ATOM 683 C C . MET A 1 86 ? 2.017 -12.050 -31.796 1.00 84.00 86 MET A C 1
ATOM 685 O O . MET A 1 86 ? 2.819 -11.353 -32.425 1.00 84.00 86 MET A O 1
ATOM 689 N N . ALA A 1 87 ? 1.487 -13.168 -32.302 1.00 83.25 87 ALA A N 1
ATOM 690 C CA . ALA A 1 87 ? 1.792 -13.650 -33.646 1.00 83.25 87 ALA A CA 1
ATOM 691 C C . ALA A 1 87 ? 1.276 -12.707 -34.745 1.00 83.25 87 ALA A C 1
ATOM 693 O O . ALA A 1 87 ? 1.990 -12.413 -35.700 1.00 83.25 87 ALA A O 1
ATOM 694 N N . LYS A 1 88 ? 0.063 -12.155 -34.595 1.00 80.62 88 LYS A N 1
ATOM 695 C CA . LYS A 1 88 ? -0.496 -11.169 -35.543 1.00 80.62 88 LYS A CA 1
ATOM 696 C C . LYS A 1 88 ? 0.294 -9.861 -35.581 1.00 80.62 88 LYS A C 1
ATOM 698 O O . LYS A 1 88 ? 0.342 -9.213 -36.622 1.00 80.62 88 LYS A O 1
ATOM 703 N N . THR A 1 89 ? 0.888 -9.475 -34.455 1.00 75.75 89 THR A N 1
ATOM 704 C CA . THR A 1 89 ? 1.652 -8.226 -34.320 1.00 75.75 89 THR A CA 1
ATOM 705 C C . THR A 1 89 ? 3.093 -8.371 -34.840 1.00 75.75 89 THR A C 1
ATOM 707 O O . THR A 1 89 ? 3.839 -7.397 -34.857 1.00 75.75 89 THR A O 1
ATOM 710 N N . GLY A 1 90 ? 3.499 -9.574 -35.274 1.00 70.00 90 GLY A N 1
ATOM 711 C CA . GLY A 1 90 ? 4.848 -9.857 -35.784 1.00 70.00 90 GLY A CA 1
ATOM 712 C C . GLY A 1 90 ? 5.942 -9.825 -34.713 1.00 70.00 90 GLY A C 1
ATOM 713 O O . GLY A 1 90 ? 7.123 -9.862 -35.039 1.00 70.00 90 GLY A O 1
ATOM 714 N N . VAL A 1 91 ? 5.558 -9.746 -33.435 1.00 67.38 91 VAL A N 1
ATOM 715 C CA . VAL A 1 91 ? 6.477 -9.759 -32.285 1.00 67.38 91 VAL A CA 1
ATOM 716 C C . VAL A 1 91 ? 6.931 -11.188 -31.975 1.00 67.38 91 VAL A C 1
ATOM 718 O O . VAL A 1 91 ? 8.025 -11.394 -31.457 1.00 67.38 91 VAL A O 1
ATOM 721 N N . TYR A 1 92 ? 6.102 -12.181 -32.309 1.00 64.38 92 TYR A N 1
ATOM 722 C CA . TYR A 1 92 ? 6.378 -13.592 -32.070 1.00 64.38 92 TYR A CA 1
ATOM 723 C C . TYR A 1 92 ? 6.091 -14.416 -33.328 1.00 64.38 92 TYR A C 1
ATOM 725 O O . TYR A 1 92 ? 4.937 -14.706 -33.629 1.00 64.38 92 TYR A O 1
ATOM 733 N N . ASP A 1 93 ? 7.135 -14.792 -34.066 1.00 67.00 93 ASP A N 1
ATOM 734 C CA . ASP A 1 93 ? 6.996 -15.638 -35.252 1.00 67.00 93 ASP A CA 1
ATOM 735 C C . ASP A 1 93 ? 7.241 -17.108 -34.882 1.00 67.00 93 ASP A C 1
ATOM 737 O O . ASP A 1 93 ? 8.326 -17.486 -34.433 1.00 67.00 93 ASP A O 1
ATOM 741 N N . VAL A 1 94 ? 6.211 -17.946 -35.022 1.00 61.34 94 VAL A N 1
ATOM 742 C CA . VAL A 1 94 ? 6.246 -19.364 -34.607 1.00 61.34 94 VAL A CA 1
ATOM 743 C C . VAL A 1 94 ? 7.159 -20.194 -35.520 1.00 61.34 94 VAL A C 1
ATOM 745 O O . VAL A 1 94 ? 7.675 -21.229 -35.092 1.00 61.34 94 VAL A O 1
ATOM 748 N N . ASP A 1 95 ? 7.423 -19.705 -36.735 1.00 57.44 95 ASP A N 1
ATOM 749 C CA . ASP A 1 95 ? 8.344 -20.321 -37.696 1.00 57.44 95 ASP A CA 1
ATOM 750 C C . ASP A 1 95 ? 9.827 -20.082 -37.360 1.00 57.44 95 ASP A C 1
ATOM 752 O O . ASP A 1 95 ? 10.700 -20.728 -37.935 1.00 57.44 95 ASP A O 1
ATOM 756 N N . ASN A 1 96 ? 10.142 -19.242 -36.366 1.00 49.97 96 ASN A N 1
ATOM 757 C CA . ASN A 1 96 ? 11.513 -18.993 -35.907 1.00 49.97 96 ASN A CA 1
ATOM 758 C C . ASN A 1 96 ? 11.927 -19.910 -34.740 1.00 49.97 96 ASN A C 1
ATOM 760 O O . ASN A 1 96 ? 12.613 -19.510 -33.799 1.00 49.97 96 ASN A O 1
ATOM 764 N N . ARG A 1 97 ? 11.518 -21.183 -34.789 1.00 54.50 97 ARG A N 1
ATOM 765 C CA . ARG A 1 97 ? 12.012 -22.231 -33.877 1.00 54.50 97 ARG A CA 1
ATOM 766 C C . ARG A 1 97 ? 13.347 -22.827 -34.323 1.00 54.50 97 ARG A C 1
ATOM 768 O O . ARG A 1 97 ? 13.609 -23.994 -34.054 1.00 54.50 97 ARG A O 1
ATOM 775 N N . GLU A 1 98 ? 14.223 -22.038 -34.936 1.00 49.34 98 GLU A N 1
ATOM 776 C CA . GLU A 1 98 ? 15.621 -22.417 -35.108 1.00 49.34 98 GLU A CA 1
ATOM 777 C C . GLU A 1 98 ? 16.550 -21.224 -34.868 1.00 49.34 98 GLU A C 1
ATOM 779 O O . GLU A 1 98 ? 16.592 -20.273 -35.636 1.00 49.34 98 GLU A O 1
ATOM 784 N N . LYS A 1 99 ? 17.367 -21.402 -33.822 1.00 43.84 99 LYS A N 1
ATOM 785 C CA . LYS A 1 99 ? 18.553 -20.648 -33.394 1.00 43.84 99 LYS A CA 1
ATOM 786 C C . LYS A 1 99 ? 18.310 -19.472 -32.440 1.00 43.84 99 LYS A C 1
ATOM 788 O O . LYS A 1 99 ? 17.686 -18.482 -32.808 1.00 43.84 99 LYS A O 1
ATOM 793 N N . PRO A 1 100 ? 18.907 -19.519 -31.233 1.00 44.88 100 PRO A N 1
ATOM 794 C CA . PRO A 1 100 ? 19.226 -18.288 -30.543 1.00 44.88 100 PRO A CA 1
ATOM 795 C C . PRO A 1 100 ? 20.332 -17.624 -31.370 1.00 44.88 100 PRO A C 1
ATOM 797 O O . PRO A 1 100 ? 21.469 -18.093 -31.356 1.00 44.88 100 PRO A O 1
ATOM 800 N N . GLU A 1 101 ? 20.030 -16.556 -32.108 1.00 44.31 101 GLU A N 1
ATOM 801 C CA . GLU A 1 101 ? 21.079 -15.632 -32.555 1.00 44.31 101 GLU A CA 1
ATOM 802 C C . GLU A 1 101 ? 21.563 -14.825 -31.344 1.00 44.31 101 GLU A C 1
ATOM 804 O O . GLU A 1 101 ? 21.320 -13.634 -31.188 1.00 44.31 101 GLU A O 1
ATOM 809 N N . CYS A 1 102 ? 22.248 -15.527 -30.447 1.00 45.16 102 CYS A N 1
ATOM 810 C CA . CYS A 1 102 ? 23.375 -14.966 -29.739 1.00 45.16 102 CYS A CA 1
ATOM 811 C C . CYS A 1 102 ? 24.569 -15.109 -30.692 1.00 45.16 102 CYS A C 1
ATOM 813 O O . CYS A 1 102 ? 24.742 -16.176 -31.286 1.00 45.16 102 CYS A O 1
ATOM 815 N N . SER A 1 103 ? 25.411 -14.079 -30.788 1.00 49.38 103 SER A N 1
ATOM 816 C CA . SER A 1 103 ? 26.654 -14.003 -31.586 1.00 49.38 103 SER A CA 1
ATOM 817 C C . SER A 1 103 ? 26.510 -13.427 -33.004 1.00 49.38 103 SER A C 1
ATOM 819 O O . SER A 1 103 ? 26.569 -14.137 -34.005 1.00 49.38 103 SER A O 1
ATOM 821 N N . LYS A 1 104 ? 26.490 -12.093 -33.100 1.00 44.47 104 LYS A N 1
ATOM 822 C CA . LYS A 1 104 ? 27.347 -11.427 -34.090 1.00 44.47 104 LYS A CA 1
ATOM 823 C C . LYS A 1 104 ? 28.656 -11.072 -33.395 1.00 44.47 104 LYS A C 1
ATOM 825 O O . LYS A 1 104 ? 28.809 -9.985 -32.856 1.00 44.47 104 LYS A O 1
ATOM 830 N N . GLU A 1 105 ? 29.578 -12.030 -33.387 1.00 47.81 105 GLU A N 1
ATOM 831 C CA . GLU A 1 105 ? 30.997 -11.728 -33.234 1.00 47.81 105 GLU A CA 1
ATOM 832 C C . GLU A 1 105 ? 31.410 -10.876 -34.434 1.00 47.81 105 GLU A C 1
ATOM 834 O O . GLU A 1 105 ? 31.425 -11.354 -35.569 1.00 47.81 105 GLU A O 1
ATOM 839 N N . ASN A 1 106 ? 31.756 -9.617 -34.187 1.00 40.34 106 ASN A N 1
ATOM 840 C CA . ASN A 1 106 ? 32.632 -8.889 -35.083 1.00 40.34 106 ASN A CA 1
ATOM 841 C C . ASN A 1 106 ? 33.913 -8.606 -34.303 1.00 40.34 106 ASN A C 1
ATOM 843 O O . ASN A 1 106 ? 33.980 -7.709 -33.472 1.00 40.34 106 ASN A O 1
ATOM 847 N N . ASN A 1 107 ? 34.914 -9.452 -34.535 1.00 47.25 107 ASN A N 1
ATOM 848 C CA . ASN A 1 107 ? 36.272 -9.237 -34.066 1.00 47.25 107 ASN A CA 1
ATOM 849 C C . ASN A 1 107 ? 36.832 -7.968 -34.717 1.00 47.25 107 ASN A C 1
ATOM 851 O O . ASN A 1 107 ? 37.143 -7.990 -35.909 1.00 47.25 107 ASN A O 1
ATOM 855 N N . GLN A 1 108 ? 37.049 -6.918 -33.930 1.00 41.50 108 GLN A N 1
ATOM 856 C CA . GLN A 1 108 ? 38.106 -5.944 -34.188 1.00 41.50 108 GLN A CA 1
ATOM 857 C C . GLN A 1 108 ? 38.561 -5.313 -32.869 1.00 41.50 108 GLN A C 1
ATOM 859 O O . GLN A 1 108 ? 37.873 -4.498 -32.272 1.00 41.50 108 GLN A O 1
ATOM 864 N N . ASN A 1 109 ? 39.740 -5.743 -32.418 1.00 48.28 109 ASN A N 1
ATOM 865 C CA . ASN A 1 109 ? 40.481 -5.123 -31.329 1.00 48.28 109 ASN A CA 1
ATOM 866 C C . ASN A 1 109 ? 40.742 -3.639 -31.634 1.00 48.28 109 ASN A C 1
ATOM 868 O O . ASN A 1 109 ? 41.326 -3.343 -32.676 1.00 48.28 109 ASN A O 1
ATOM 872 N N . GLU A 1 110 ? 40.379 -2.769 -30.689 1.00 45.38 110 GLU A N 1
ATOM 873 C CA . GLU A 1 110 ? 41.162 -1.667 -30.091 1.00 45.38 110 GLU A CA 1
ATOM 874 C C . GLU A 1 110 ? 40.262 -0.461 -29.750 1.00 45.38 110 GLU A C 1
ATOM 876 O O . GLU A 1 110 ? 39.731 0.202 -30.634 1.00 45.38 110 GLU A O 1
ATOM 881 N N . SER A 1 111 ? 40.190 -0.148 -28.444 1.00 47.00 111 SER A N 1
ATOM 882 C CA . SER A 1 111 ? 39.501 0.994 -27.801 1.00 47.00 111 SER A CA 1
ATOM 883 C C . SER A 1 111 ? 38.037 0.794 -27.356 1.00 47.00 111 SER A C 1
ATOM 885 O O . SER A 1 111 ? 37.206 1.684 -27.497 1.00 47.00 111 SER A O 1
ATOM 887 N N . ASP A 1 112 ? 37.753 -0.335 -26.711 1.00 51.56 112 ASP A N 1
ATOM 888 C CA . ASP A 1 112 ? 36.411 -0.788 -26.297 1.00 51.56 112 ASP A CA 1
ATOM 889 C C . ASP A 1 112 ? 35.873 -0.179 -24.976 1.00 51.56 112 ASP A C 1
ATOM 891 O O . ASP A 1 112 ? 35.092 -0.802 -24.258 1.00 51.56 112 ASP A O 1
ATOM 895 N N . SER A 1 113 ? 36.322 1.019 -24.583 1.00 55.72 113 SER A N 1
ATOM 896 C CA . SER A 1 113 ? 35.823 1.676 -23.360 1.00 55.72 113 SER A CA 1
ATOM 897 C C . SER A 1 113 ? 34.692 2.677 -23.602 1.00 55.72 113 SER A C 1
ATOM 899 O O . SER A 1 113 ? 34.077 3.094 -22.628 1.00 55.72 113 SER A O 1
ATOM 901 N N . SER A 1 114 ? 34.413 3.074 -24.852 1.00 58.81 114 SER A N 1
ATOM 902 C CA . SER A 1 114 ? 33.327 4.026 -25.148 1.00 58.81 114 SER A CA 1
ATOM 903 C C . SER A 1 114 ? 31.981 3.362 -25.429 1.00 58.81 114 SER A C 1
ATOM 905 O O . SER A 1 114 ? 30.953 3.962 -25.134 1.00 58.81 114 SER A O 1
ATOM 907 N N . ASP A 1 115 ? 31.963 2.126 -25.941 1.00 69.38 115 ASP A N 1
ATOM 908 C CA . ASP A 1 115 ? 30.715 1.493 -26.396 1.00 69.38 115 ASP A CA 1
ATOM 909 C C . ASP A 1 115 ? 29.715 1.276 -25.250 1.00 69.38 115 ASP A C 1
ATOM 911 O O . ASP A 1 115 ? 28.524 1.539 -25.404 1.00 69.38 115 ASP A O 1
ATOM 915 N N . ILE A 1 116 ? 30.184 0.895 -24.057 1.00 81.56 116 ILE A N 1
ATOM 916 C CA . ILE A 1 116 ? 29.271 0.648 -22.933 1.00 81.56 116 ILE A CA 1
ATOM 917 C C . ILE A 1 116 ? 28.688 1.936 -22.336 1.00 81.56 116 ILE A C 1
ATOM 919 O O . ILE A 1 116 ? 27.564 1.928 -21.844 1.00 81.56 116 ILE A O 1
ATOM 923 N N . GLU A 1 117 ? 29.421 3.051 -22.362 1.00 83.88 117 GLU A N 1
ATOM 924 C CA . GLU A 1 117 ? 28.923 4.325 -21.827 1.00 83.88 117 GLU A CA 1
ATOM 925 C C . GLU A 1 117 ? 27.817 4.894 -22.716 1.00 83.88 117 GLU A C 1
ATOM 927 O O . GLU A 1 117 ? 26.787 5.348 -22.207 1.00 83.88 117 GLU A O 1
ATOM 932 N N . ASP A 1 118 ? 27.998 4.789 -24.034 1.00 83.62 118 ASP A N 1
ATOM 933 C CA . ASP A 1 118 ? 27.005 5.198 -25.022 1.00 83.62 118 ASP A CA 1
ATOM 934 C C . ASP A 1 118 ? 25.749 4.318 -24.946 1.00 83.62 118 ASP A C 1
ATOM 936 O O . ASP A 1 118 ? 24.629 4.838 -24.935 1.00 83.62 118 ASP A O 1
ATOM 940 N N . GLU A 1 119 ? 25.904 2.997 -24.799 1.00 86.50 119 GLU A N 1
ATOM 941 C CA . GLU A 1 119 ? 24.780 2.081 -24.582 1.00 86.50 119 GLU A CA 1
ATOM 942 C C . GLU A 1 119 ? 24.020 2.394 -23.289 1.00 86.50 119 GLU A C 1
ATOM 944 O O . GLU A 1 119 ? 22.790 2.483 -23.296 1.00 86.50 119 GLU A O 1
ATOM 949 N N . LEU A 1 120 ? 24.721 2.621 -22.176 1.00 87.50 120 LEU A N 1
ATOM 950 C CA . LEU A 1 120 ? 24.073 2.959 -20.911 1.00 87.50 120 LEU A CA 1
ATOM 951 C C . LEU A 1 120 ? 23.353 4.310 -20.996 1.00 87.50 120 LEU A C 1
ATOM 953 O O . LEU A 1 120 ? 22.252 4.444 -20.460 1.00 87.50 120 LEU A O 1
ATOM 957 N N . ALA A 1 121 ? 23.908 5.292 -21.712 1.00 87.56 121 ALA A N 1
ATOM 958 C CA . ALA A 1 121 ? 23.252 6.577 -21.935 1.00 87.56 121 ALA A CA 1
ATOM 959 C C . ALA A 1 121 ? 21.893 6.429 -22.644 1.00 87.56 121 ALA A C 1
ATOM 961 O O . ALA A 1 121 ? 20.975 7.202 -22.357 1.00 87.56 121 ALA A O 1
ATOM 962 N N . THR A 1 122 ? 21.715 5.410 -23.496 1.00 90.31 122 THR A N 1
ATOM 963 C CA . THR A 1 122 ? 20.409 5.128 -24.123 1.00 90.31 122 THR A CA 1
ATOM 964 C C . THR A 1 122 ? 19.333 4.695 -23.126 1.00 90.31 122 THR A C 1
ATOM 966 O O . THR A 1 122 ? 18.147 4.900 -23.383 1.00 90.31 122 THR A O 1
ATOM 969 N N . LEU A 1 123 ? 19.722 4.159 -21.962 1.00 91.00 123 LEU A N 1
ATOM 970 C CA . LEU A 1 123 ? 18.786 3.744 -20.916 1.00 91.00 123 LEU A CA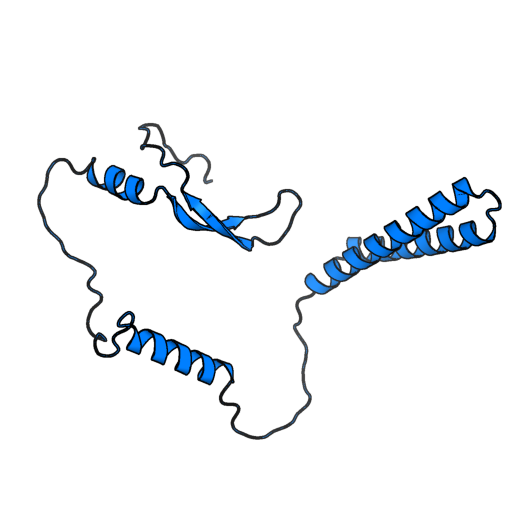 1
ATOM 971 C C . LEU A 1 123 ? 18.152 4.933 -20.193 1.00 91.00 123 LEU A C 1
ATOM 973 O O . LEU A 1 123 ? 17.125 4.765 -19.534 1.00 91.00 123 LEU A O 1
ATOM 977 N N . LEU A 1 124 ? 18.731 6.131 -20.305 1.00 93.06 124 LEU A N 1
ATOM 978 C CA . LEU A 1 124 ? 18.218 7.337 -19.668 1.00 93.06 124 LEU A CA 1
ATOM 979 C C . LEU A 1 124 ? 16.782 7.631 -20.131 1.00 93.06 124 LEU A C 1
ATOM 981 O O . LEU A 1 124 ? 16.503 7.784 -21.316 1.00 93.06 124 LEU A O 1
ATOM 985 N N . GLY A 1 125 ? 15.850 7.730 -19.184 1.00 93.88 125 GLY A N 1
ATOM 986 C CA . GLY A 1 125 ? 14.431 7.939 -19.475 1.00 93.88 125 GLY A CA 1
ATOM 987 C C . GLY A 1 125 ? 13.661 6.674 -19.873 1.00 93.88 125 GLY A C 1
ATOM 988 O O . GLY A 1 125 ? 12.442 6.741 -20.035 1.00 93.88 125 GLY A O 1
ATOM 989 N N . MET A 1 126 ? 14.311 5.510 -19.984 1.00 94.19 126 MET A N 1
ATOM 990 C CA . MET A 1 126 ? 13.611 4.246 -20.214 1.00 94.19 126 MET A CA 1
ATOM 991 C C . MET A 1 126 ? 12.890 3.772 -18.948 1.00 94.19 126 MET A C 1
ATOM 993 O O . MET A 1 126 ? 13.372 3.935 -17.822 1.00 94.19 126 MET A O 1
ATOM 997 N N . LYS A 1 127 ? 11.714 3.162 -19.141 1.00 95.50 127 LYS A N 1
ATOM 998 C CA . LYS A 1 127 ? 10.917 2.555 -18.070 1.00 95.50 127 LYS A CA 1
ATOM 999 C C . LYS A 1 127 ? 11.518 1.204 -17.681 1.00 95.50 127 LYS A C 1
ATOM 1001 O O . LYS A 1 127 ? 11.718 0.350 -18.539 1.00 95.50 127 LYS A O 1
ATOM 1006 N N . CYS A 1 128 ? 11.740 0.989 -16.392 1.00 93.62 128 CYS A N 1
ATOM 1007 C CA . CYS A 1 128 ? 12.211 -0.273 -15.834 1.00 93.62 128 CYS A CA 1
ATOM 1008 C C . CYS A 1 128 ? 11.289 -0.752 -14.706 1.00 93.62 128 CYS A C 1
ATOM 1010 O O . CYS A 1 128 ? 10.454 -0.002 -14.196 1.00 93.62 128 CYS A O 1
ATOM 1012 N N . ALA A 1 129 ? 11.419 -2.022 -14.335 1.00 94.75 129 ALA A N 1
ATOM 1013 C CA . ALA A 1 129 ? 10.744 -2.590 -13.180 1.00 94.75 129 ALA A CA 1
ATOM 1014 C C . ALA A 1 129 ? 11.765 -2.769 -12.051 1.00 94.75 129 ALA A C 1
ATOM 1016 O O . ALA A 1 129 ? 12.823 -3.356 -12.270 1.00 94.75 129 ALA A O 1
ATOM 1017 N N . VAL A 1 130 ? 11.464 -2.256 -10.859 1.00 93.31 130 VAL A N 1
ATOM 1018 C CA . VAL A 1 130 ? 12.364 -2.304 -9.700 1.00 93.31 130 VAL A CA 1
ATOM 1019 C C . VAL A 1 130 ? 11.644 -2.871 -8.487 1.00 93.31 130 VAL A C 1
ATOM 1021 O O . VAL A 1 130 ? 10.464 -2.596 -8.264 1.00 93.31 130 VAL A O 1
ATOM 1024 N N . TYR A 1 131 ? 12.352 -3.659 -7.685 1.00 92.94 131 TYR A N 1
ATOM 1025 C CA . TYR A 1 131 ? 11.849 -4.073 -6.383 1.00 92.94 131 TYR A CA 1
ATOM 1026 C C . TYR A 1 131 ? 11.968 -2.919 -5.396 1.00 92.94 131 TYR A C 1
ATOM 1028 O O . TYR A 1 131 ? 13.047 -2.366 -5.195 1.00 92.94 131 TYR A O 1
ATOM 1036 N N . HIS A 1 132 ? 10.855 -2.578 -4.759 1.00 91.12 132 HIS A N 1
ATOM 1037 C CA . HIS A 1 132 ? 10.815 -1.578 -3.707 1.00 91.12 132 HIS A CA 1
ATOM 1038 C C . HIS A 1 132 ? 10.304 -2.214 -2.416 1.00 91.12 132 HIS A C 1
ATOM 1040 O O . HIS A 1 132 ? 9.269 -2.882 -2.393 1.00 91.12 132 HIS A O 1
ATOM 1046 N N . THR A 1 133 ? 11.037 -1.986 -1.331 1.00 90.31 133 THR A N 1
ATOM 1047 C CA . THR A 1 133 ? 10.641 -2.360 0.027 1.00 90.31 133 THR A CA 1
ATOM 1048 C C . THR A 1 133 ? 10.456 -1.097 0.849 1.00 90.31 133 THR A C 1
ATOM 1050 O O . THR A 1 133 ? 11.385 -0.301 0.990 1.00 90.31 133 THR A O 1
ATOM 1053 N N . HIS A 1 134 ? 9.273 -0.915 1.433 1.00 84.81 134 HIS A N 1
ATOM 1054 C CA . HIS A 1 134 ? 9.051 0.190 2.358 1.00 84.81 134 HIS A CA 1
ATOM 1055 C C . HIS A 1 134 ? 9.894 0.015 3.630 1.00 84.81 134 HIS A C 1
ATOM 1057 O O . HIS A 1 134 ? 9.959 -1.065 4.215 1.00 84.81 134 HIS A O 1
ATOM 1063 N N . LYS A 1 135 ? 10.487 1.119 4.101 1.00 80.56 135 LYS A N 1
ATOM 1064 C CA . LYS A 1 135 ? 11.345 1.184 5.304 1.00 80.56 135 LYS A CA 1
ATOM 1065 C C . LYS A 1 135 ? 10.693 0.704 6.610 1.00 80.56 135 LYS A C 1
ATOM 1067 O O . LYS A 1 135 ? 11.393 0.498 7.594 1.00 80.56 135 LYS A O 1
ATOM 1072 N N . TRP A 1 136 ? 9.370 0.565 6.641 1.00 77.88 136 TRP A N 1
ATOM 1073 C CA . TRP A 1 136 ? 8.606 0.112 7.809 1.00 77.88 136 TRP A CA 1
ATOM 1074 C C . TRP A 1 136 ? 8.143 -1.345 7.722 1.00 77.88 136 TRP A C 1
ATOM 1076 O O . TRP A 1 136 ? 7.298 -1.773 8.500 1.00 77.88 136 TRP A O 1
ATOM 1086 N N . GLY A 1 137 ? 8.756 -2.127 6.834 1.00 74.25 137 GLY A N 1
ATOM 1087 C CA . GLY A 1 137 ? 8.384 -3.516 6.614 1.00 74.25 137 GLY A CA 1
ATOM 1088 C C . GLY A 1 137 ? 7.293 -3.642 5.554 1.00 74.25 137 GLY A C 1
ATOM 1089 O O . GLY A 1 137 ? 6.504 -2.730 5.315 1.00 74.25 137 GLY A O 1
ATOM 1090 N N . GLY A 1 138 ? 7.320 -4.775 4.862 1.00 80.31 138 GLY A N 1
ATOM 1091 C CA . GLY A 1 138 ? 6.481 -5.082 3.709 1.00 80.31 138 GLY A CA 1
ATOM 1092 C C . GLY A 1 138 ? 7.212 -6.049 2.782 1.00 80.31 138 GLY A C 1
ATOM 1093 O O . GLY A 1 138 ? 8.444 -6.090 2.771 1.00 80.31 138 GLY A O 1
ATOM 1094 N N . GLN A 1 139 ? 6.468 -6.853 2.026 1.00 83.75 139 GLN A N 1
ATOM 1095 C CA . GLN A 1 139 ? 7.070 -7.722 1.017 1.00 83.75 139 GLN A CA 1
ATOM 1096 C C . GLN A 1 139 ? 7.632 -6.869 -0.137 1.00 83.75 139 GLN A C 1
ATOM 1098 O O . GLN A 1 139 ? 6.988 -5.884 -0.512 1.00 83.75 139 GLN A O 1
ATOM 1103 N N . PRO A 1 140 ? 8.808 -7.212 -0.704 1.00 91.81 140 PRO A N 1
ATOM 1104 C CA . PRO A 1 140 ? 9.321 -6.541 -1.893 1.00 91.81 140 PRO A CA 1
ATOM 1105 C C . PRO A 1 140 ? 8.292 -6.632 -3.015 1.00 91.81 140 PRO A C 1
ATOM 1107 O O . PRO A 1 140 ? 7.915 -7.730 -3.423 1.00 91.81 140 PRO A O 1
ATOM 1110 N N . SER A 1 141 ? 7.837 -5.489 -3.517 1.00 90.94 141 SER A N 1
ATOM 1111 C CA . SER A 1 141 ? 6.894 -5.444 -4.630 1.00 90.94 141 SER A CA 1
ATOM 1112 C C . SER A 1 141 ? 7.499 -4.723 -5.824 1.00 90.94 141 SER A C 1
ATOM 1114 O O . SER A 1 141 ? 8.301 -3.790 -5.698 1.00 90.94 141 SER A O 1
ATOM 1116 N N . LEU A 1 142 ? 7.142 -5.221 -7.004 1.00 95.06 142 LEU A N 1
ATOM 1117 C CA . LEU A 1 142 ? 7.660 -4.740 -8.271 1.00 95.06 142 LEU A CA 1
ATOM 1118 C C . LEU A 1 142 ? 6.946 -3.439 -8.651 1.00 95.06 142 LEU A C 1
ATOM 1120 O O . LEU A 1 142 ? 5.722 -3.403 -8.755 1.00 95.06 142 LEU A O 1
ATOM 1124 N N . HIS A 1 143 ? 7.714 -2.379 -8.868 1.00 94.81 143 HIS A N 1
ATOM 1125 C CA . HIS A 1 143 ? 7.206 -1.066 -9.237 1.00 94.81 143 HIS A CA 1
ATOM 1126 C C . HIS A 1 143 ? 7.772 -0.617 -10.574 1.00 94.81 143 HIS A C 1
ATOM 1128 O O . HIS A 1 143 ? 8.911 -0.916 -10.927 1.00 94.81 143 HIS A O 1
ATOM 1134 N N . ASN A 1 144 ? 6.968 0.156 -11.298 1.00 95.69 144 ASN A N 1
ATOM 1135 C CA . ASN A 1 144 ? 7.436 0.877 -12.469 1.00 95.69 144 ASN A CA 1
ATOM 1136 C C . ASN A 1 144 ? 8.332 2.034 -12.021 1.00 95.69 144 ASN A C 1
ATOM 1138 O O . ASN A 1 144 ? 7.910 2.875 -11.229 1.00 95.69 144 ASN A O 1
ATOM 1142 N N . ALA A 1 145 ? 9.536 2.091 -12.568 1.00 94.44 145 ALA A N 1
ATOM 1143 C CA . ALA A 1 145 ? 10.504 3.153 -12.364 1.00 94.44 145 ALA A CA 1
ATOM 1144 C C . ALA A 1 145 ? 11.046 3.637 -13.714 1.00 94.44 145 ALA A C 1
ATOM 1146 O O . ALA A 1 145 ? 10.725 3.085 -14.769 1.00 94.44 145 ALA A O 1
ATOM 1147 N N . MET A 1 146 ? 11.838 4.704 -13.682 1.00 96.25 146 MET A N 1
ATOM 1148 C CA . MET A 1 146 ? 12.488 5.274 -14.856 1.00 96.25 146 MET A CA 1
ATOM 1149 C C . MET A 1 146 ? 13.938 5.594 -14.514 1.00 96.25 146 MET A C 1
ATOM 1151 O O . MET A 1 146 ? 14.224 6.067 -13.411 1.00 96.25 146 MET A O 1
ATOM 1155 N N . VAL A 1 147 ? 14.851 5.346 -15.449 1.00 94.62 147 VAL A N 1
ATOM 1156 C CA . VAL A 1 147 ? 16.273 5.652 -15.257 1.00 94.62 147 VAL A CA 1
ATOM 1157 C C . VAL A 1 147 ? 16.470 7.165 -15.324 1.00 94.62 147 VAL A C 1
ATOM 1159 O O . VAL A 1 147 ? 16.221 7.784 -16.357 1.00 94.62 147 VAL A O 1
ATOM 1162 N N . SER A 1 148 ? 16.901 7.771 -14.217 1.00 94.06 148 SER A N 1
ATOM 1163 C CA . SER A 1 148 ? 17.087 9.227 -14.127 1.00 94.06 148 SER A CA 1
ATOM 1164 C C . SER A 1 148 ? 18.508 9.690 -14.438 1.00 94.06 148 SER A C 1
ATOM 1166 O O . SER A 1 148 ? 18.687 10.855 -14.782 1.00 94.06 148 SER A O 1
ATOM 1168 N N . ALA A 1 149 ? 19.509 8.834 -14.248 1.00 91.94 149 ALA A N 1
ATOM 1169 C CA . ALA A 1 149 ? 20.910 9.150 -14.484 1.00 91.94 149 ALA A CA 1
ATOM 1170 C C . ALA A 1 149 ? 21.717 7.858 -14.625 1.00 91.94 149 ALA A C 1
ATOM 1172 O O . ALA A 1 149 ? 21.367 6.838 -14.029 1.00 91.94 149 ALA A O 1
ATOM 1173 N N . VAL A 1 150 ? 22.813 7.940 -15.371 1.00 88.31 150 VAL A N 1
ATOM 1174 C CA . VAL A 1 150 ? 23.852 6.913 -15.449 1.00 88.31 150 VAL A CA 1
ATOM 1175 C C . VAL A 1 150 ? 25.129 7.547 -14.924 1.00 88.31 150 VAL A C 1
ATOM 1177 O O . VAL A 1 150 ? 25.509 8.630 -15.367 1.00 88.31 150 VAL A O 1
ATOM 1180 N N . ILE A 1 151 ? 25.747 6.909 -13.934 1.00 85.50 151 ILE A N 1
ATOM 1181 C CA . ILE A 1 151 ? 27.007 7.374 -13.355 1.00 85.50 151 ILE A CA 1
ATOM 1182 C C . ILE A 1 151 ? 28.137 6.671 -14.118 1.00 85.50 151 ILE A C 1
ATOM 1184 O O . ILE A 1 151 ? 28.113 5.440 -14.186 1.00 85.50 151 ILE A O 1
ATOM 1188 N N . PRO A 1 152 ? 29.093 7.416 -14.707 1.00 79.38 152 PRO A N 1
ATOM 1189 C CA . PRO A 1 152 ? 30.25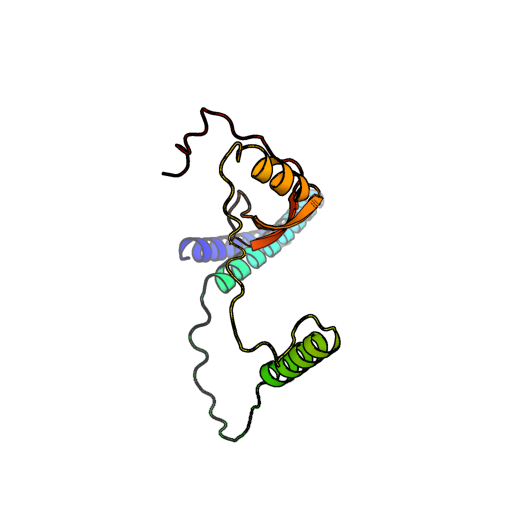1 6.823 -15.364 1.00 79.38 152 PRO A CA 1
ATOM 1190 C C . PRO A 1 152 ? 31.063 5.988 -14.381 1.00 79.38 152 PRO A C 1
ATOM 1192 O O . PRO A 1 152 ? 31.129 6.311 -13.191 1.00 79.38 152 PRO A O 1
ATOM 1195 N N . ARG A 1 153 ? 31.707 4.940 -14.892 1.00 73.50 153 ARG A N 1
ATOM 1196 C CA . ARG A 1 153 ? 32.549 4.056 -14.089 1.00 73.50 153 ARG A CA 1
ATOM 1197 C C . ARG A 1 153 ? 33.678 4.860 -13.444 1.00 73.50 153 ARG A C 1
ATOM 1199 O O . ARG A 1 153 ? 34.416 5.554 -14.140 1.00 73.50 153 ARG A O 1
ATOM 1206 N N . GLN A 1 154 ? 33.823 4.756 -12.128 1.00 78.75 154 GLN A N 1
ATOM 1207 C CA . GLN A 1 154 ? 34.958 5.332 -11.412 1.00 78.75 154 GLN A CA 1
ATOM 1208 C C . GLN A 1 154 ? 36.002 4.234 -11.186 1.00 78.75 154 GLN A C 1
ATOM 1210 O O . GLN A 1 154 ? 35.659 3.092 -10.880 1.00 78.75 154 GLN A O 1
ATOM 1215 N N . ASP A 1 155 ? 37.290 4.557 -11.327 1.00 68.75 155 ASP A N 1
ATOM 1216 C CA . ASP A 1 155 ? 38.380 3.577 -11.158 1.00 68.75 155 ASP A CA 1
ATOM 1217 C C . ASP A 1 155 ? 38.414 2.948 -9.747 1.00 68.75 155 ASP A C 1
ATOM 1219 O O . ASP A 1 155 ? 38.963 1.861 -9.554 1.00 68.75 155 ASP A O 1
ATOM 1223 N N . ASP A 1 156 ? 37.766 3.599 -8.777 1.00 67.88 156 ASP A N 1
ATOM 1224 C CA . ASP A 1 156 ? 37.659 3.179 -7.379 1.00 67.88 156 ASP A CA 1
ATOM 1225 C C . ASP A 1 156 ? 36.356 2.419 -7.039 1.00 67.88 156 ASP A C 1
ATOM 1227 O O . ASP A 1 156 ? 36.123 2.128 -5.861 1.00 67.88 156 ASP A O 1
ATOM 1231 N N . ASP A 1 157 ? 35.532 2.040 -8.029 1.00 64.38 157 ASP A N 1
ATOM 1232 C CA . ASP A 1 157 ? 34.300 1.245 -7.849 1.00 64.38 157 ASP A CA 1
ATOM 1233 C C . ASP A 1 157 ? 34.613 -0.218 -7.460 1.00 64.38 157 ASP A C 1
ATOM 1235 O O . ASP A 1 157 ? 34.356 -1.188 -8.176 1.00 64.38 157 ASP A O 1
ATOM 1239 N N . GLN A 1 158 ? 35.205 -0.409 -6.283 1.00 59.66 158 GLN A N 1
ATOM 1240 C CA . GLN A 1 158 ? 35.245 -1.695 -5.605 1.00 59.66 158 GLN A CA 1
ATOM 1241 C C . GLN A 1 158 ? 33.909 -1.843 -4.880 1.00 59.66 158 GLN A C 1
ATOM 1243 O O . GLN A 1 158 ? 33.701 -1.186 -3.865 1.00 59.66 158 GLN A O 1
ATOM 1248 N N . PHE A 1 159 ? 33.019 -2.696 -5.397 1.00 61.25 159 PHE A N 1
ATOM 1249 C CA . PHE A 1 159 ? 31.732 -3.096 -4.805 1.00 61.25 159 PHE A CA 1
ATOM 1250 C C . PHE A 1 159 ? 31.896 -3.747 -3.410 1.00 61.25 159 PHE A C 1
ATOM 1252 O O . PHE A 1 159 ? 31.604 -4.924 -3.210 1.00 61.25 159 PHE A O 1
ATOM 1259 N N . LYS A 1 160 ? 32.406 -2.995 -2.433 1.00 58.91 160 LYS A N 1
ATOM 1260 C CA . LYS A 1 160 ? 32.662 -3.435 -1.053 1.00 58.91 160 LYS A CA 1
ATOM 1261 C C . LYS A 1 160 ? 31.382 -3.545 -0.232 1.00 58.91 160 LYS A C 1
ATOM 1263 O O . LYS A 1 160 ? 31.388 -4.215 0.792 1.00 58.91 160 LYS A O 1
ATOM 1268 N N . ASP A 1 161 ? 30.301 -2.946 -0.717 1.00 57.12 161 ASP A N 1
ATOM 1269 C CA . ASP A 1 161 ? 29.020 -2.859 -0.015 1.00 57.12 161 ASP A CA 1
ATOM 1270 C C . ASP A 1 161 ? 28.081 -4.046 -0.317 1.00 57.12 161 ASP A C 1
ATOM 1272 O O . ASP A 1 161 ? 26.938 -4.062 0.129 1.00 57.12 161 ASP A O 1
ATOM 1276 N N . LEU A 1 162 ? 28.545 -5.045 -1.081 1.00 49.84 162 LEU A N 1
ATOM 1277 C CA . LEU A 1 162 ? 27.778 -6.231 -1.501 1.00 49.84 162 LEU A CA 1
ATOM 1278 C C . LEU A 1 162 ? 28.156 -7.525 -0.746 1.00 49.84 162 LEU A C 1
ATOM 1280 O O . LEU A 1 162 ? 27.884 -8.619 -1.244 1.00 49.84 162 LEU A O 1
ATOM 1284 N N . GLN A 1 163 ? 28.770 -7.421 0.439 1.00 39.06 163 GLN A N 1
ATOM 1285 C CA . GLN A 1 163 ? 29.068 -8.565 1.321 1.00 39.06 163 GLN A CA 1
ATOM 1286 C C . GLN A 1 163 ? 28.175 -8.615 2.559 1.00 39.06 163 GLN A C 1
ATOM 1288 O O . GLN A 1 163 ? 27.970 -7.555 3.188 1.00 39.06 163 GLN A O 1
#

Radius of gyration: 29.5 Å; chains: 1; bounding box: 63×53×69 Å